Protein AF-K1UDG3-F1 (afdb_monomer_lite)

Radius of gyration: 10.29 Å; chains: 1; bounding box: 20×22×28 Å

Structure (mmCIF, N/CA/C/O backbone):
data_AF-K1UDG3-F1
#
_entry.id   AF-K1UDG3-F1
#
loop_
_atom_site.group_PDB
_atom_site.id
_atom_site.type_symbol
_atom_site.label_atom_id
_atom_site.label_alt_id
_atom_site.label_comp_id
_atom_site.label_asym_id
_atom_site.label_entity_id
_atom_site.label_seq_id
_atom_site.pdbx_PDB_ins_code
_atom_site.Cartn_x
_atom_site.Cartn_y
_atom_site.Cartn_z
_atom_site.occupancy
_atom_site.B_iso_or_equiv
_atom_site.auth_seq_id
_atom_site.auth_comp_id
_atom_site.auth_asym_id
_atom_site.auth_atom_id
_atom_site.pdbx_PDB_model_num
ATOM 1 N N . ASP A 1 1 ? 6.903 3.071 9.633 1.00 95.12 1 ASP A N 1
ATOM 2 C CA . ASP A 1 1 ? 6.259 1.737 9.659 1.00 95.12 1 ASP A CA 1
ATOM 3 C C . ASP A 1 1 ? 5.376 1.491 8.453 1.00 95.12 1 ASP A C 1
ATOM 5 O O . ASP A 1 1 ? 5.698 0.599 7.681 1.00 95.12 1 ASP A O 1
ATOM 9 N N . ALA A 1 2 ? 4.353 2.323 8.223 1.00 96.94 2 ALA A N 1
ATOM 10 C CA . ALA A 1 2 ? 3.444 2.205 7.077 1.00 96.94 2 ALA A CA 1
ATOM 11 C C . ALA A 1 2 ? 4.165 2.011 5.729 1.00 96.94 2 ALA A C 1
ATOM 13 O O . ALA A 1 2 ? 3.882 1.057 5.013 1.00 96.94 2 ALA A O 1
ATOM 14 N N . TYR A 1 3 ? 5.164 2.843 5.413 1.00 98.06 3 TYR A N 1
ATOM 15 C CA . TYR A 1 3 ? 5.913 2.704 4.161 1.00 98.06 3 TYR A CA 1
ATOM 16 C C . TYR A 1 3 ? 6.566 1.324 4.003 1.00 98.06 3 TYR A C 1
ATOM 18 O O . TYR A 1 3 ? 6.397 0.662 2.982 1.00 98.06 3 TYR A O 1
ATOM 26 N N . MET A 1 4 ? 7.282 0.869 5.033 1.00 98.31 4 MET A N 1
ATOM 27 C CA . MET A 1 4 ? 7.962 -0.425 4.995 1.00 98.31 4 MET A CA 1
ATOM 28 C C . MET A 1 4 ? 6.970 -1.587 4.975 1.00 98.31 4 MET A C 1
ATOM 30 O O . MET A 1 4 ? 7.208 -2.558 4.267 1.00 98.31 4 MET A O 1
ATOM 34 N N . ALA A 1 5 ? 5.845 -1.478 5.685 1.00 98.06 5 ALA A N 1
ATOM 35 C CA . ALA A 1 5 ? 4.783 -2.477 5.642 1.00 98.06 5 ALA A CA 1
ATOM 36 C C . ALA A 1 5 ? 4.194 -2.614 4.227 1.00 98.06 5 ALA A C 1
ATOM 38 O O . ALA A 1 5 ? 4.045 -3.731 3.740 1.00 98.06 5 ALA A O 1
ATOM 39 N N . GLY A 1 6 ? 3.948 -1.499 3.531 1.00 98.19 6 GLY A N 1
ATOM 40 C CA . GLY A 1 6 ? 3.444 -1.514 2.154 1.00 98.19 6 GLY A CA 1
ATOM 41 C C . GLY A 1 6 ? 4.480 -2.044 1.160 1.00 98.19 6 GLY A C 1
ATOM 42 O O . GLY A 1 6 ? 4.146 -2.822 0.269 1.00 98.19 6 GLY A O 1
ATOM 43 N N . PHE A 1 7 ? 5.757 -1.705 1.356 1.00 98.62 7 PHE A N 1
ATOM 44 C CA . PHE A 1 7 ? 6.849 -2.255 0.553 1.00 98.62 7 PHE A CA 1
ATOM 45 C C . PHE A 1 7 ? 6.979 -3.774 0.723 1.00 98.62 7 PHE A C 1
ATOM 47 O O . PHE A 1 7 ? 7.056 -4.503 -0.265 1.00 98.62 7 PHE A O 1
ATOM 54 N N . VAL A 1 8 ? 6.988 -4.263 1.969 1.00 98.62 8 VAL A N 1
ATOM 55 C CA . VAL A 1 8 ? 7.086 -5.698 2.277 1.00 98.62 8 VAL A CA 1
ATOM 56 C C . VAL A 1 8 ? 5.858 -6.445 1.767 1.00 98.62 8 VAL A C 1
ATOM 58 O O . VAL A 1 8 ? 6.015 -7.526 1.209 1.00 98.62 8 VAL A O 1
ATOM 61 N N . TYR A 1 9 ? 4.660 -5.861 1.877 1.00 98.44 9 TYR A N 1
ATOM 62 C CA . TYR A 1 9 ? 3.453 -6.408 1.258 1.00 98.44 9 TYR A CA 1
ATOM 63 C C . TYR A 1 9 ? 3.660 -6.632 -0.246 1.00 98.44 9 TYR A C 1
ATOM 65 O O . TYR A 1 9 ? 3.471 -7.750 -0.72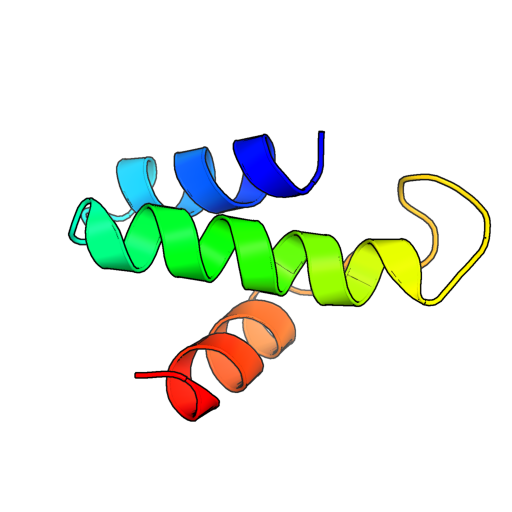1 1.00 98.44 9 TYR A O 1
ATOM 73 N N . GLY A 1 10 ? 4.136 -5.618 -0.978 1.00 98.19 10 GLY A N 1
ATOM 74 C CA . GLY A 1 10 ? 4.431 -5.745 -2.408 1.00 98.19 10 GLY A CA 1
ATOM 75 C C . GLY A 1 10 ? 5.472 -6.825 -2.712 1.00 98.19 10 GLY A C 1
ATOM 76 O O . GLY A 1 10 ? 5.270 -7.656 -3.598 1.00 98.19 10 GLY A O 1
ATOM 77 N N . TYR A 1 11 ? 6.553 -6.866 -1.930 1.00 98.50 11 TYR A N 1
ATOM 78 C CA . TYR A 1 11 ? 7.622 -7.852 -2.092 1.00 98.50 11 TYR A CA 1
ATOM 79 C C . TYR A 1 11 ? 7.121 -9.291 -1.897 1.00 98.50 11 TYR A C 1
ATOM 81 O O . TYR A 1 11 ? 7.432 -10.166 -2.702 1.00 98.50 11 TYR A O 1
ATOM 89 N N . LEU A 1 12 ? 6.302 -9.533 -0.868 1.00 98.56 12 LEU A N 1
ATOM 90 C CA . LEU A 1 12 ? 5.722 -10.851 -0.587 1.00 98.56 12 LEU A CA 1
ATOM 91 C C . LEU A 1 12 ? 4.713 -11.304 -1.655 1.00 98.56 12 LEU A C 1
ATOM 93 O O . LEU A 1 12 ? 4.540 -12.505 -1.843 1.00 98.56 12 LEU A O 1
ATOM 97 N N . HIS A 1 13 ? 4.092 -10.367 -2.375 1.00 98.00 13 HIS A N 1
ATOM 98 C CA . HIS A 1 13 ? 3.135 -10.643 -3.453 1.00 98.00 13 HIS A CA 1
ATOM 99 C C . HIS A 1 13 ? 3.767 -10.651 -4.857 1.00 98.00 13 HIS A C 1
ATOM 101 O O . HIS A 1 13 ? 3.057 -10.780 -5.852 1.00 98.00 13 HIS A O 1
ATOM 107 N N . GLY A 1 14 ? 5.095 -10.539 -4.964 1.00 98.06 14 GLY A N 1
ATOM 108 C CA . GLY A 1 14 ? 5.807 -10.638 -6.243 1.00 98.06 14 GLY A CA 1
ATOM 109 C C . GLY A 1 14 ? 5.701 -9.400 -7.140 1.00 98.06 14 GLY A C 1
ATOM 110 O O . GLY 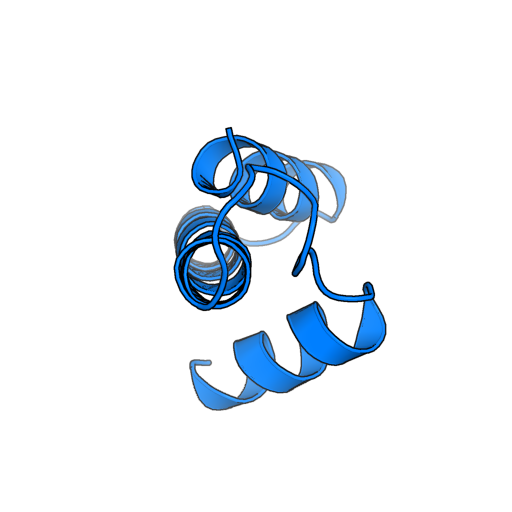A 1 14 ? 5.925 -9.501 -8.346 1.00 98.06 14 GLY A O 1
ATOM 111 N N . TYR A 1 15 ? 5.372 -8.234 -6.578 1.00 98.00 15 TYR A N 1
ATOM 112 C CA . TYR A 1 15 ? 5.375 -6.973 -7.319 1.00 98.00 15 TYR A CA 1
ATOM 113 C C . TYR A 1 15 ? 6.795 -6.533 -7.706 1.00 98.00 15 TYR A C 1
ATOM 115 O O . TYR A 1 15 ? 7.794 -6.931 -7.103 1.00 98.00 15 TYR A O 1
ATOM 123 N N . SER A 1 16 ? 6.889 -5.673 -8.727 1.00 98.06 16 SER A N 1
ATOM 124 C CA . SER A 1 16 ? 8.162 -5.067 -9.121 1.00 98.06 16 SER A CA 1
ATOM 125 C C . SER A 1 16 ? 8.711 -4.165 -8.002 1.00 98.06 16 SER A C 1
ATOM 127 O O . SER A 1 16 ? 7.922 -3.590 -7.252 1.00 98.06 16 SER A O 1
ATOM 129 N N . PRO A 1 17 ? 10.036 -3.936 -7.901 1.00 98.06 17 PRO A N 1
ATOM 130 C CA . PRO A 1 17 ? 10.587 -3.024 -6.893 1.00 98.06 17 PRO A CA 1
ATOM 131 C C . PRO A 1 17 ? 9.973 -1.615 -6.928 1.00 98.06 17 PRO A C 1
ATOM 133 O O . PRO A 1 17 ? 9.781 -0.995 -5.884 1.00 98.06 17 PRO A O 1
ATOM 136 N N . ALA A 1 18 ? 9.625 -1.121 -8.122 1.00 97.94 18 ALA A N 1
ATOM 137 C CA . ALA A 1 18 ? 8.944 0.160 -8.284 1.00 97.94 18 ALA A CA 1
ATOM 138 C C . ALA A 1 18 ? 7.523 0.126 -7.698 1.00 97.94 18 ALA A C 1
ATOM 140 O O . ALA A 1 18 ? 7.127 1.054 -6.991 1.00 97.94 18 ALA A O 1
ATOM 141 N N . ASP A 1 19 ? 6.782 -0.955 -7.935 1.00 98.25 19 ASP A N 1
ATOM 142 C CA . ASP A 1 19 ? 5.442 -1.141 -7.379 1.00 98.25 19 ASP A CA 1
ATOM 143 C C . ASP A 1 19 ? 5.472 -1.376 -5.864 1.00 98.25 19 ASP A C 1
ATOM 145 O O . ASP A 1 19 ? 4.608 -0.858 -5.162 1.00 98.25 19 ASP A O 1
ATOM 149 N N . CYS A 1 20 ? 6.506 -2.025 -5.322 1.00 98.44 20 CYS A N 1
ATOM 150 C CA . CYS A 1 20 ? 6.723 -2.104 -3.874 1.00 98.44 20 CYS A CA 1
ATOM 151 C C . CYS A 1 20 ? 6.882 -0.706 -3.252 1.00 98.44 20 CYS A C 1
ATOM 153 O O . CYS A 1 20 ? 6.252 -0.399 -2.239 1.00 98.44 20 CYS A O 1
ATOM 155 N N . CYS A 1 21 ? 7.674 0.178 -3.869 1.00 98.12 21 CYS A N 1
ATOM 156 C CA . CYS A 1 21 ? 7.795 1.570 -3.419 1.00 98.12 21 CYS A CA 1
ATOM 157 C C . CYS A 1 21 ? 6.458 2.322 -3.509 1.00 98.12 21 CYS A C 1
ATOM 159 O O . CYS A 1 21 ? 6.105 3.072 -2.597 1.00 98.12 21 CYS A O 1
ATOM 161 N N . ARG A 1 22 ? 5.686 2.107 -4.582 1.00 98.19 22 ARG A N 1
ATOM 162 C CA . ARG A 1 22 ? 4.347 2.699 -4.738 1.00 98.19 22 ARG A CA 1
ATOM 163 C C . ARG A 1 22 ? 3.395 2.213 -3.648 1.00 98.19 22 ARG A C 1
ATOM 165 O O . ARG A 1 22 ? 2.757 3.047 -3.017 1.00 98.19 22 ARG A O 1
ATOM 172 N N . LEU A 1 23 ? 3.348 0.913 -3.363 1.00 98.38 23 LEU A N 1
ATOM 173 C CA . LEU A 1 23 ? 2.538 0.335 -2.284 1.00 98.38 23 LEU A CA 1
ATOM 174 C C . LEU A 1 23 ? 2.929 0.893 -0.907 1.00 98.38 23 LEU A C 1
ATOM 176 O O . LEU A 1 23 ? 2.052 1.221 -0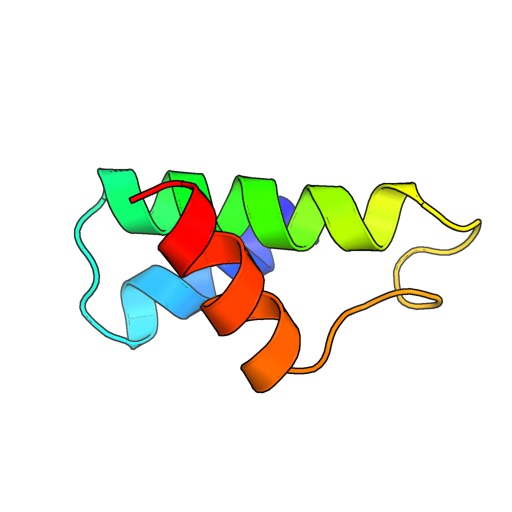.109 1.00 98.38 23 LEU A O 1
ATOM 180 N N . GLY A 1 24 ? 4.225 1.096 -0.648 1.00 98.12 24 GLY A N 1
ATOM 181 C CA . GLY A 1 24 ? 4.699 1.794 0.553 1.00 98.12 24 GLY A CA 1
ATOM 182 C C . GLY A 1 24 ? 4.171 3.229 0.659 1.00 98.12 24 GLY A C 1
ATOM 183 O O . GLY A 1 24 ? 3.666 3.644 1.709 1.00 98.12 24 GLY A O 1
ATOM 184 N N . SER A 1 25 ? 4.225 3.983 -0.439 1.00 98.06 25 SER A N 1
ATOM 185 C CA . SER A 1 25 ? 3.675 5.343 -0.509 1.00 98.06 25 SER A CA 1
ATOM 186 C C . SER A 1 25 ? 2.157 5.366 -0.318 1.00 98.06 25 SER A C 1
ATOM 188 O O . SER A 1 25 ? 1.652 6.212 0.417 1.00 98.06 25 SER A O 1
ATOM 190 N N . VAL A 1 26 ? 1.427 4.421 -0.919 1.00 98.12 26 VAL A N 1
ATOM 191 C CA . VAL A 1 26 ? -0.032 4.303 -0.775 1.00 98.12 26 VAL A CA 1
ATOM 192 C C . VAL A 1 26 ? -0.413 3.998 0.670 1.00 98.12 26 VAL A C 1
ATOM 194 O O . VAL A 1 26 ? -1.276 4.677 1.220 1.00 98.12 26 VAL A O 1
ATOM 197 N N . LEU A 1 27 ? 0.241 3.035 1.324 1.00 98.06 27 LEU A N 1
ATOM 198 C CA . LEU A 1 27 ? -0.075 2.717 2.718 1.00 98.06 27 LEU A CA 1
ATOM 199 C C . LEU A 1 27 ? 0.218 3.909 3.645 1.00 98.06 27 LEU A C 1
ATOM 201 O O . LEU A 1 27 ? -0.569 4.221 4.537 1.00 98.06 27 LEU A O 1
ATOM 205 N N . SER A 1 28 ? 1.310 4.631 3.385 1.00 97.81 28 SER A N 1
ATOM 206 C CA . SER A 1 28 ? 1.653 5.860 4.116 1.00 97.81 28 SER A CA 1
ATOM 207 C C . SER A 1 28 ? 0.625 6.973 3.900 1.00 97.81 28 SER A C 1
ATOM 209 O O . SER A 1 28 ? 0.293 7.683 4.845 1.00 97.81 28 SER A O 1
ATOM 211 N N . TYR A 1 29 ? 0.078 7.100 2.688 1.00 97.25 29 TYR A N 1
ATOM 212 C CA . TYR A 1 29 ? -0.973 8.069 2.369 1.00 97.25 29 TYR A CA 1
ATOM 213 C C . TYR A 1 29 ? -2.221 7.890 3.243 1.00 97.25 29 TYR A C 1
ATOM 215 O O . TYR A 1 29 ? -2.807 8.884 3.665 1.00 97.25 29 TYR A O 1
ATOM 223 N N . PHE A 1 30 ? -2.625 6.656 3.548 1.00 97.69 30 PHE A N 1
ATOM 224 C CA . PHE A 1 30 ? -3.755 6.406 4.446 1.00 97.69 30 PHE A CA 1
ATOM 225 C C . PHE A 1 30 ? -3.411 6.728 5.903 1.00 97.69 30 PHE A C 1
ATOM 227 O O . PHE A 1 30 ? -4.129 7.486 6.554 1.00 97.69 30 PHE A O 1
ATOM 234 N N . VAL A 1 31 ? -2.275 6.230 6.396 1.00 96.81 31 VAL A N 1
ATOM 235 C CA . V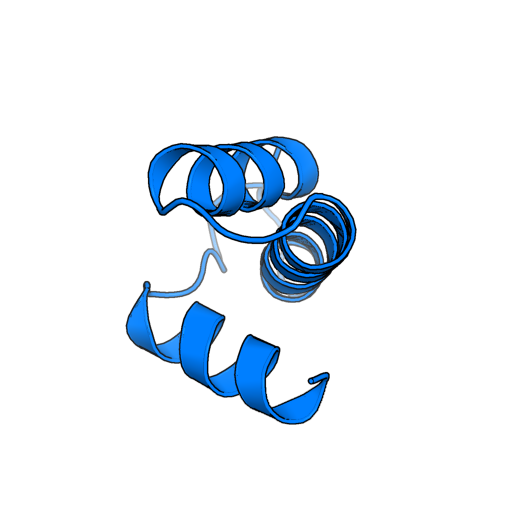AL A 1 31 ? -1.881 6.401 7.804 1.00 96.81 31 VAL A CA 1
ATOM 236 C C . VAL A 1 31 ? -1.689 7.873 8.185 1.00 96.81 31 VAL A C 1
ATOM 238 O O . VAL A 1 31 ? -2.025 8.258 9.297 1.00 96.81 31 VAL A O 1
ATOM 241 N N . LEU A 1 32 ? -1.216 8.719 7.265 1.00 96.19 32 LEU A N 1
ATOM 242 C CA . LEU A 1 32 ? -0.997 10.148 7.528 1.00 96.19 32 LEU A CA 1
ATOM 243 C C . LEU A 1 32 ? -2.287 10.987 7.632 1.00 96.19 32 LEU A C 1
ATOM 245 O O . LEU A 1 32 ? -2.208 12.156 7.998 1.00 96.19 32 LEU A O 1
ATOM 249 N N . GLN A 1 33 ? -3.460 10.435 7.306 1.00 95.94 33 GLN A N 1
ATOM 250 C CA . GLN A 1 33 ? -4.730 11.181 7.310 1.00 95.94 33 GLN A CA 1
ATOM 251 C C . GLN A 1 33 ? -5.436 11.227 8.675 1.00 95.94 33 GLN A C 1
ATOM 253 O O . GLN A 1 33 ? -6.445 11.919 8.802 1.00 95.94 33 GLN A O 1
ATOM 258 N N . ALA A 1 34 ? -4.929 10.530 9.695 1.00 95.06 34 ALA A N 1
ATOM 259 C CA . ALA A 1 34 ? -5.460 10.596 11.055 1.00 95.06 34 ALA A CA 1
ATOM 260 C C . ALA A 1 34 ? -4.339 10.514 12.097 1.00 95.06 34 ALA A C 1
ATOM 262 O O . ALA A 1 34 ? -3.272 9.962 11.836 1.00 95.06 34 ALA A O 1
ATOM 263 N N . GLU A 1 35 ? -4.588 11.034 13.301 1.00 94.06 35 GLU A N 1
ATOM 264 C CA . GLU A 1 35 ? -3.658 10.853 14.413 1.00 94.06 35 GLU A CA 1
ATOM 265 C C . GLU A 1 35 ? -3.652 9.395 14.906 1.00 94.06 35 GLU A C 1
ATOM 267 O O . GLU A 1 35 ? -4.692 8.754 15.085 1.00 94.06 35 GLU A O 1
ATOM 272 N N . GLY A 1 36 ? -2.446 8.879 15.149 1.00 89.44 36 GLY A N 1
ATOM 273 C CA . GLY A 1 36 ? -2.194 7.499 15.561 1.00 89.44 36 GLY A CA 1
ATOM 274 C C . GLY A 1 36 ? -1.775 6.587 14.402 1.00 89.44 36 GLY A C 1
ATOM 275 O O . GLY A 1 36 ? -2.350 6.599 13.319 1.00 89.44 36 GLY A O 1
ATOM 276 N N . CYS A 1 37 ? -0.759 5.754 14.646 1.00 84.06 37 CYS A N 1
ATOM 277 C CA . CYS A 1 37 ? -0.058 4.996 13.601 1.00 84.06 37 CYS A CA 1
ATOM 278 C C . CYS A 1 37 ? -0.912 3.948 12.865 1.00 84.06 37 CYS A C 1
ATOM 280 O O . CYS A 1 37 ? -0.560 3.557 11.755 1.00 84.06 37 CYS A O 1
ATOM 282 N N . CYS A 1 38 ? -2.000 3.476 13.482 1.00 90.19 38 CYS A N 1
ATOM 283 C CA . CYS A 1 38 ? -2.859 2.418 12.936 1.00 90.19 38 CYS A CA 1
ATOM 284 C C . CYS A 1 38 ? -4.331 2.836 12.815 1.00 90.19 38 CYS A C 1
ATOM 286 O O . CYS A 1 38 ? -5.146 2.047 12.350 1.00 90.19 38 CYS A O 1
ATOM 288 N N . THR A 1 39 ? -4.684 4.053 13.236 1.00 90.81 39 THR A N 1
ATOM 289 C CA . THR A 1 39 ? -6.078 4.513 13.341 1.00 90.81 39 THR A CA 1
ATOM 290 C C . THR A 1 39 ? -6.777 4.555 11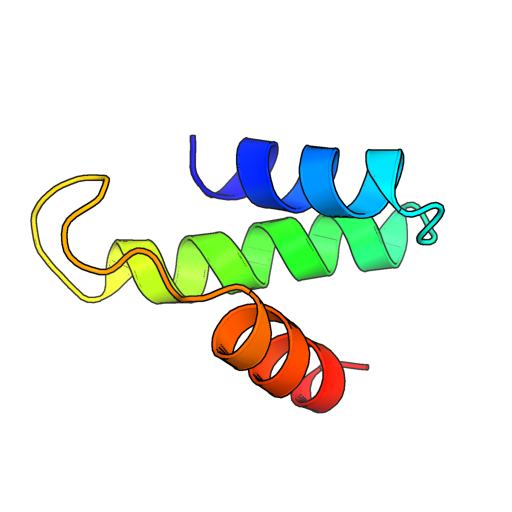.985 1.00 90.81 39 THR A C 1
ATOM 292 O O . THR A 1 39 ? -7.965 4.270 11.894 1.00 90.81 39 THR A O 1
ATOM 295 N N . ASN A 1 40 ? -6.026 4.888 10.935 1.00 95.19 40 ASN A N 1
ATOM 296 C CA . ASN A 1 40 ? -6.519 4.979 9.563 1.00 95.19 40 ASN A CA 1
ATOM 297 C C . ASN A 1 40 ? -5.745 4.048 8.620 1.00 95.19 40 ASN A C 1
ATOM 299 O O . ASN A 1 40 ? -5.466 4.397 7.475 1.00 95.19 40 ASN A O 1
ATOM 303 N N . ALA A 1 41 ? -5.316 2.884 9.117 1.00 95.75 41 ALA A N 1
ATOM 304 C CA . ALA A 1 41 ? -4.762 1.856 8.247 1.00 95.75 41 ALA A CA 1
ATOM 305 C C . ALA A 1 41 ? -5.877 1.324 7.318 1.00 95.75 41 ALA A C 1
ATOM 307 O O . ALA A 1 41 ? -6.953 0.986 7.812 1.00 95.75 41 ALA A O 1
ATOM 308 N N . PRO A 1 42 ? -5.646 1.253 5.996 1.00 97.31 42 PRO A N 1
ATOM 309 C CA . PRO A 1 42 ? -6.646 0.806 5.040 1.00 97.31 42 PRO A CA 1
ATOM 310 C C . PRO A 1 42 ? -6.829 -0.710 5.111 1.00 97.31 42 PRO A C 1
ATOM 312 O O . PRO A 1 42 ? -5.937 -1.455 5.531 1.00 97.31 42 PRO A O 1
ATOM 315 N N . THR A 1 43 ? -7.961 -1.179 4.605 1.00 97.69 43 THR A N 1
ATOM 316 C CA . THR A 1 43 ? -8.118 -2.577 4.201 1.00 97.69 43 THR A CA 1
ATOM 317 C C . THR A 1 43 ? -7.243 -2.893 2.983 1.00 97.69 43 THR A C 1
ATOM 319 O O . THR A 1 43 ? -6.834 -2.005 2.231 1.00 97.69 43 THR A O 1
ATOM 322 N N . GLU A 1 44 ? -6.980 -4.178 2.739 1.00 97.44 44 GLU A N 1
ATOM 323 C CA . GLU A 1 44 ? -6.247 -4.615 1.543 1.00 97.44 44 GLU A CA 1
ATOM 324 C C . GLU A 1 44 ? -6.933 -4.155 0.248 1.00 97.44 44 GLU A C 1
ATOM 326 O O . GLU A 1 44 ? -6.277 -3.682 -0.678 1.00 97.44 44 GLU A O 1
ATOM 331 N N . GLN A 1 45 ? -8.265 -4.217 0.201 1.00 98.06 45 GLN A N 1
ATOM 332 C CA . GLN A 1 45 ? -9.027 -3.773 -0.960 1.00 98.06 45 GLN A CA 1
ATOM 333 C C . GLN A 1 45 ? -8.838 -2.272 -1.232 1.00 98.06 45 GLN A C 1
ATOM 335 O O . GLN A 1 45 ? -8.605 -1.892 -2.377 1.00 98.06 45 GLN A O 1
ATOM 340 N N . GLU A 1 46 ? -8.907 -1.418 -0.209 1.00 98.06 46 GLU A N 1
ATOM 341 C CA . GLU A 1 46 ? -8.699 0.032 -0.353 1.00 98.06 46 GLU A CA 1
ATOM 342 C C . GLU A 1 46 ? -7.261 0.365 -0.764 1.00 98.06 46 GLU A C 1
ATOM 344 O O . GLU A 1 46 ? -7.039 1.245 -1.603 1.00 98.06 46 GLU A O 1
ATOM 349 N N . LEU A 1 47 ? -6.284 -0.367 -0.216 1.00 98.12 47 LEU A N 1
ATOM 350 C CA . LEU A 1 47 ? -4.880 -0.259 -0.600 1.00 98.12 47 LEU A CA 1
ATOM 351 C C . LEU A 1 47 ? -4.705 -0.543 -2.097 1.00 98.12 47 LEU A C 1
ATOM 353 O O . LEU A 1 47 ? -4.129 0.279 -2.812 1.00 98.12 47 LEU A O 1
ATOM 357 N N . LEU A 1 48 ? -5.228 -1.675 -2.577 1.00 98.00 48 LEU A N 1
ATOM 358 C CA . LEU A 1 48 ? -5.114 -2.090 -3.976 1.00 98.00 48 LEU A CA 1
ATOM 359 C C . LEU A 1 48 ? -5.895 -1.165 -4.913 1.00 98.00 48 LEU A C 1
ATOM 361 O O . LEU A 1 48 ? -5.373 -0.772 -5.953 1.00 98.00 48 LEU A O 1
ATOM 365 N N . GLN A 1 49 ? -7.099 -0.735 -4.527 1.00 98.19 49 GLN A N 1
ATOM 366 C CA . GLN A 1 49 ? -7.868 0.250 -5.293 1.00 98.19 49 GLN A CA 1
ATOM 367 C C . GLN A 1 49 ? -7.089 1.554 -5.467 1.00 98.19 49 GLN A C 1
ATOM 369 O O . GLN A 1 49 ? -7.021 2.086 -6.573 1.00 98.19 49 GLN A O 1
ATOM 374 N N . LYS A 1 50 ? -6.462 2.066 -4.400 1.00 97.88 50 LYS A N 1
ATOM 375 C CA . LYS A 1 50 ? -5.647 3.282 -4.482 1.00 97.88 50 LYS A CA 1
ATOM 376 C C . LYS A 1 50 ? -4.372 3.056 -5.295 1.00 97.88 50 LYS A C 1
ATOM 378 O O . LYS A 1 50 ? -3.997 3.935 -6.068 1.00 97.88 50 LYS A O 1
ATOM 383 N N . PHE A 1 51 ? -3.727 1.902 -5.156 1.00 97.81 51 PHE A N 1
ATOM 384 C CA . PHE A 1 51 ? -2.545 1.537 -5.935 1.00 97.81 51 PHE A CA 1
ATOM 385 C C . PHE A 1 51 ? -2.823 1.510 -7.445 1.00 97.81 51 PHE A C 1
ATOM 387 O O . PHE A 1 51 ? -2.052 2.097 -8.201 1.00 97.81 51 PHE A O 1
ATOM 394 N N . GLU A 1 52 ? -3.953 0.949 -7.882 1.00 96.81 52 GLU A N 1
ATOM 395 C CA . GLU A 1 52 ? -4.345 0.925 -9.301 1.00 96.81 52 GLU A CA 1
ATOM 396 C C . GLU A 1 52 ? -4.556 2.333 -9.889 1.00 96.81 52 GLU A C 1
ATOM 398 O O . GLU A 1 52 ? -4.326 2.542 -11.074 1.00 96.81 52 GLU A O 1
ATOM 403 N N . THR A 1 53 ? -4.902 3.342 -9.077 1.00 95.88 53 THR A N 1
ATOM 404 C CA . THR A 1 53 ? -4.980 4.741 -9.559 1.00 95.88 53 THR A CA 1
ATOM 405 C C . THR A 1 53 ? -3.619 5.384 -9.852 1.00 95.88 53 THR A C 1
ATOM 407 O O . THR A 1 53 ? -3.570 6.453 -10.457 1.00 95.88 53 THR A O 1
ATOM 410 N N . LEU A 1 54 ? -2.522 4.772 -9.393 1.00 88.62 54 LEU A N 1
ATOM 411 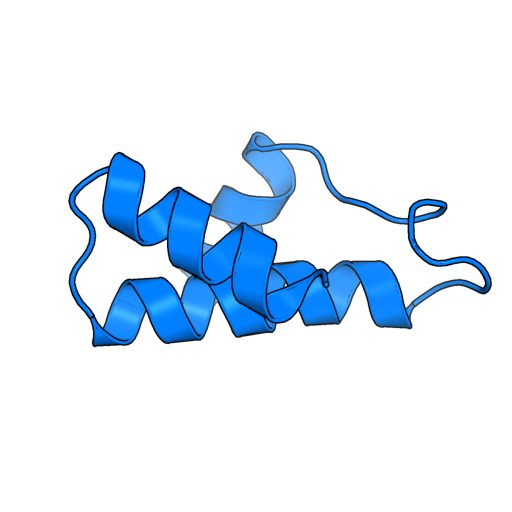C CA . LEU A 1 54 ? -1.147 5.270 -9.533 1.00 88.62 54 LEU A CA 1
ATOM 412 C C . LEU A 1 54 ? -0.297 4.423 -10.493 1.00 88.62 54 LEU A C 1
ATOM 414 O O . LEU A 1 54 ? 0.897 4.704 -10.654 1.00 88.62 54 LEU A O 1
ATOM 418 N N . ARG A 1 55 ? -0.884 3.367 -11.061 1.00 76.62 55 ARG A N 1
ATOM 419 C CA . ARG A 1 55 ? -0.218 2.422 -11.954 1.00 76.62 55 ARG A CA 1
ATOM 420 C C . ARG A 1 55 ? -0.181 2.942 -13.385 1.00 76.62 55 ARG A C 1
ATOM 422 O O . ARG A 1 55 ? 0.920 2.825 -13.974 1.00 76.62 55 ARG A O 1
#

Sequence (55 aa):
DAYMAGFVYGYLHGYSPADCCRLGSVLSYFVLQAEGCCTNAPTEQELLQKFETLR

pLDDT: mean 96.37, std 3.92, range [76.62, 98.62]

Organism: NCBI:txid408170

Secondary structure (DSSP, 8-state):
-HHHHHHHHHHHTT--HHHHHHHHHHHHHHHTTSSSTTTTPPPHHHHHHHHHTT-

Foldseek 3Di:
DQLVVQLVVCVVVVHDNVLSNLRSVLQVVQQVPDPDRCPRGDDPVSSVVVSVVVD

InterPro domains:
  IPR011611 Carbohydrate kinase PfkB [PF00294] (1-43)
  IPR029056 Ribokinase-like [G3DSA:3.40.1190.20] (1-54)
  IPR029056 Ribokinase-like [SSF53613] (1-50)